Protein AF-A0A4P9YHD2-F1 (afdb_monomer_lite)

Structure (mmCIF, N/CA/C/O backbone):
data_AF-A0A4P9YHD2-F1
#
_entry.id   AF-A0A4P9YHD2-F1
#
loop_
_atom_site.group_PDB
_atom_site.id
_atom_site.type_symbol
_atom_site.label_atom_id
_atom_site.label_alt_id
_atom_site.label_comp_id
_atom_site.label_asym_id
_atom_site.label_entity_id
_atom_site.label_seq_id
_atom_site.pdbx_PDB_ins_code
_atom_site.Cartn_x
_atom_site.Cartn_y
_atom_site.Cartn_z
_atom_site.occupancy
_atom_site.B_iso_or_equiv
_atom_site.auth_seq_id
_atom_site.auth_comp_id
_atom_site.auth_asym_id
_atom_site.auth_atom_id
_atom_site.pdbx_PDB_model_num
ATOM 1 N N . MET A 1 1 ? 5.003 5.201 -14.329 1.00 69.50 1 MET A N 1
ATOM 2 C CA . MET A 1 1 ? 5.111 6.045 -13.114 1.00 69.50 1 MET A CA 1
ATOM 3 C C . MET A 1 1 ? 3.762 6.495 -12.574 1.00 69.50 1 MET A C 1
ATOM 5 O O . MET A 1 1 ? 3.502 6.235 -11.407 1.00 69.50 1 MET A O 1
ATOM 9 N N . SER A 1 2 ? 2.874 7.074 -13.389 1.00 72.50 2 SER A N 1
ATOM 10 C CA . SER A 1 2 ? 1.556 7.560 -12.937 1.00 72.50 2 SER A CA 1
ATOM 11 C C . SER A 1 2 ? 0.707 6.497 -12.223 1.00 72.50 2 SER A C 1
ATOM 13 O O . SER A 1 2 ? 0.059 6.799 -11.229 1.00 72.50 2 SER A O 1
ATOM 15 N N . ILE A 1 3 ? 0.770 5.236 -12.668 1.00 74.50 3 ILE A N 1
ATOM 16 C CA . ILE A 1 3 ? 0.003 4.146 -12.049 1.00 74.50 3 ILE A CA 1
ATOM 17 C C . ILE A 1 3 ? 0.551 3.695 -10.685 1.00 74.50 3 ILE A C 1
ATOM 19 O O . ILE A 1 3 ? -0.226 3.320 -9.819 1.00 74.50 3 ILE A O 1
ATOM 23 N N . HIS A 1 4 ? 1.864 3.791 -10.443 1.00 75.50 4 HIS A N 1
ATOM 24 C CA . HIS A 1 4 ? 2.442 3.490 -9.124 1.00 75.50 4 HIS A CA 1
ATOM 25 C C . HIS A 1 4 ? 2.072 4.560 -8.092 1.00 75.50 4 HIS A C 1
ATOM 27 O O . HIS A 1 4 ? 1.786 4.247 -6.942 1.00 75.50 4 HIS A O 1
ATOM 33 N N . PHE A 1 5 ? 2.021 5.821 -8.524 1.00 81.88 5 PHE A N 1
ATOM 34 C CA . PHE A 1 5 ? 1.541 6.924 -7.696 1.00 81.88 5 PHE A CA 1
ATOM 35 C C . PHE A 1 5 ? 0.041 6.786 -7.385 1.00 81.88 5 PHE A C 1
ATOM 37 O O . PHE A 1 5 ? -0.381 6.916 -6.234 1.00 81.88 5 PHE A O 1
ATOM 44 N N . ALA A 1 6 ? -0.768 6.455 -8.399 1.00 82.31 6 ALA A N 1
ATOM 45 C CA . ALA A 1 6 ? -2.190 6.161 -8.224 1.00 82.31 6 ALA A CA 1
ATOM 46 C C . ALA A 1 6 ? -2.420 4.972 -7.271 1.00 82.31 6 ALA A C 1
ATOM 48 O O . ALA A 1 6 ? -3.348 4.995 -6.467 1.00 82.31 6 ALA A O 1
ATOM 49 N N . LEU A 1 7 ? -1.548 3.961 -7.309 1.00 78.81 7 LEU A N 1
ATOM 50 C CA . LEU A 1 7 ? -1.580 2.821 -6.394 1.00 78.81 7 LEU A CA 1
ATOM 51 C C . LEU A 1 7 ? -1.323 3.251 -4.944 1.00 78.81 7 LEU A C 1
ATOM 53 O O . LEU A 1 7 ? -2.154 2.994 -4.074 1.00 78.81 7 LEU A O 1
ATOM 57 N N . ALA A 1 8 ? -0.220 3.958 -4.688 1.00 81.44 8 ALA A N 1
ATOM 58 C CA . ALA A 1 8 ? 0.151 4.389 -3.339 1.00 81.44 8 ALA A CA 1
ATOM 59 C C . ALA A 1 8 ? -0.901 5.322 -2.703 1.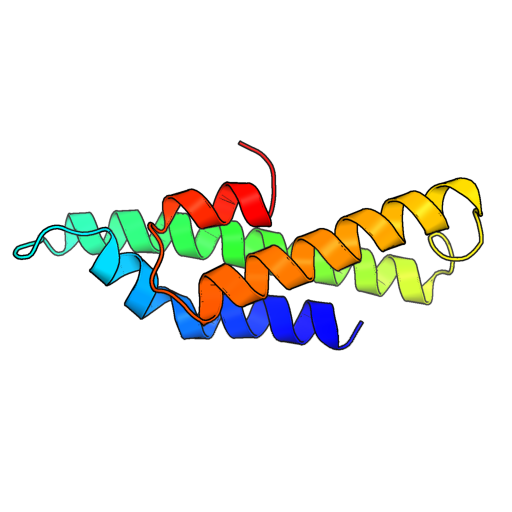00 81.44 8 ALA A C 1
ATOM 61 O O . ALA A 1 8 ? -1.197 5.225 -1.510 1.00 81.44 8 ALA A O 1
ATOM 62 N N . THR A 1 9 ? -1.523 6.186 -3.509 1.00 84.88 9 THR A N 1
ATOM 63 C CA . THR A 1 9 ? -2.632 7.050 -3.072 1.00 84.88 9 THR A CA 1
ATOM 64 C C . THR A 1 9 ? -3.924 6.266 -2.834 1.00 84.88 9 THR A C 1
ATOM 66 O O . THR A 1 9 ? -4.573 6.455 -1.806 1.00 84.88 9 THR A O 1
ATOM 69 N N . SER A 1 10 ? -4.286 5.337 -3.719 1.00 84.00 10 SER A N 1
ATOM 70 C CA . SER A 1 10 ? -5.506 4.530 -3.565 1.00 84.00 10 SER A CA 1
ATOM 71 C C . SER A 1 10 ? -5.459 3.605 -2.343 1.00 84.00 10 SER A C 1
ATOM 73 O O . SER A 1 10 ? -6.483 3.404 -1.686 1.00 84.00 10 SER A O 1
ATOM 75 N N . LEU A 1 11 ? -4.280 3.087 -1.978 1.00 82.38 11 LEU A N 1
ATOM 76 C CA . LEU A 1 11 ? -4.084 2.334 -0.731 1.00 82.38 11 LEU A CA 1
ATOM 77 C C . LEU A 1 11 ? -4.387 3.193 0.507 1.00 82.38 11 LEU A C 1
ATOM 79 O O . LEU A 1 11 ? -5.030 2.728 1.446 1.00 82.38 11 LEU A O 1
ATOM 83 N N . TYR A 1 12 ? -3.987 4.466 0.487 1.00 85.75 12 TYR A N 1
ATOM 84 C CA . TYR A 1 12 ? -4.281 5.399 1.574 1.00 85.75 12 TYR A CA 1
ATOM 85 C C . TYR A 1 12 ? -5.781 5.700 1.700 1.00 85.75 12 TYR A C 1
ATOM 87 O O . TYR A 1 12 ? -6.318 5.704 2.808 1.00 85.75 12 TYR A O 1
ATOM 95 N N . PHE A 1 13 ? -6.477 5.903 0.580 1.00 86.75 13 PHE A N 1
ATOM 96 C CA . PHE A 1 13 ? -7.916 6.189 0.599 1.00 86.75 13 PHE A CA 1
ATOM 97 C C . PHE A 1 13 ? -8.779 4.969 0.954 1.00 86.75 13 PHE A C 1
ATOM 99 O O . PHE A 1 13 ? -9.808 5.119 1.610 1.00 86.75 13 PHE A O 1
ATOM 106 N N . SER A 1 14 ? -8.359 3.758 0.579 1.00 84.12 14 SER A N 1
ATOM 107 C CA . SER A 1 14 ? -9.093 2.514 0.877 1.00 84.12 14 SER A CA 1
ATOM 108 C C . SER A 1 14 ? -8.869 1.979 2.301 1.00 84.12 14 SER A C 1
ATOM 110 O O . SER A 1 14 ? -9.658 1.163 2.786 1.00 84.12 14 SER A O 1
ATOM 112 N N . LYS A 1 15 ? -7.853 2.483 3.017 1.00 85.06 15 LYS A N 1
ATOM 113 C CA . LYS A 1 15 ? -7.418 2.003 4.342 1.00 85.06 15 LYS A CA 1
ATOM 114 C C . LYS A 1 15 ? -8.564 1.799 5.342 1.00 85.06 15 LYS A C 1
ATOM 116 O O . LYS A 1 15 ? -8.642 0.767 6.000 1.00 85.06 15 LYS A O 1
ATOM 121 N N . GLY A 1 16 ? -9.459 2.782 5.463 1.00 83.81 16 GLY A N 1
ATOM 122 C CA . GLY A 1 16 ? -10.488 2.784 6.506 1.00 83.81 16 GLY A CA 1
ATOM 123 C C . GLY A 1 16 ? -11.549 1.706 6.299 1.00 83.81 16 GLY A C 1
ATOM 124 O O . GLY A 1 16 ? -12.049 1.136 7.267 1.00 83.81 16 GLY A O 1
ATOM 125 N N . ILE A 1 17 ? -11.872 1.406 5.041 1.00 84.38 17 ILE A N 1
ATOM 126 C CA . ILE A 1 17 ? -12.846 0.373 4.675 1.00 84.38 17 ILE A CA 1
ATOM 127 C C . ILE A 1 17 ? -12.245 -1.014 4.917 1.00 84.38 17 ILE A C 1
ATOM 129 O O . ILE A 1 17 ? -12.905 -1.877 5.496 1.00 84.38 17 ILE A O 1
ATOM 133 N N . ASN A 1 18 ? -10.976 -1.205 4.554 1.00 82.06 18 ASN A N 1
ATOM 134 C CA . ASN A 1 18 ? -10.299 -2.490 4.712 1.00 82.06 18 ASN A CA 1
ATOM 135 C C . ASN A 1 18 ? -10.073 -2.838 6.190 1.00 82.06 18 ASN A C 1
ATOM 137 O O . ASN A 1 18 ? -10.373 -3.954 6.608 1.00 82.06 18 ASN A O 1
ATOM 141 N N . ILE A 1 19 ? -9.694 -1.863 7.027 1.00 85.81 19 ILE A N 1
ATOM 142 C CA . ILE A 1 19 ? -9.601 -2.063 8.485 1.00 85.81 19 ILE A CA 1
ATOM 143 C C . ILE A 1 19 ? -10.950 -2.503 9.063 1.00 85.81 19 ILE A C 1
ATOM 145 O O . ILE A 1 19 ? -11.033 -3.533 9.724 1.00 85.81 19 ILE A O 1
ATOM 149 N N . LYS A 1 20 ? -12.027 -1.763 8.775 1.00 84.62 20 LYS A N 1
ATOM 150 C CA . LYS A 1 20 ? -13.361 -2.052 9.329 1.00 84.62 20 LYS A CA 1
ATOM 151 C C . LYS A 1 20 ? -13.934 -3.390 8.874 1.00 84.62 20 LYS A C 1
ATOM 153 O O . LYS A 1 20 ? -14.687 -3.998 9.618 1.00 84.62 20 LYS A O 1
ATOM 158 N N . THR A 1 21 ? -13.580 -3.842 7.677 1.00 83.00 21 THR A N 1
ATOM 159 C CA . THR A 1 21 ? -14.030 -5.139 7.144 1.00 83.00 21 THR A CA 1
ATOM 160 C C . THR A 1 21 ? -13.334 -6.313 7.823 1.00 83.00 21 THR A C 1
ATOM 162 O O . THR A 1 21 ? -13.898 -7.396 7.928 1.00 83.00 21 THR A O 1
ATOM 165 N N . SER A 1 22 ? -12.108 -6.094 8.290 1.00 80.00 22 SER A N 1
ATOM 166 C CA . SER A 1 22 ? -11.304 -7.120 8.959 1.00 80.00 22 SER A CA 1
ATOM 167 C C . SER A 1 22 ? -11.640 -7.252 10.442 1.00 80.00 22 SER A C 1
ATOM 169 O O . SER A 1 22 ? -11.317 -8.257 11.069 1.00 80.00 22 SER A O 1
ATOM 171 N N . LEU A 1 23 ? -12.246 -6.213 11.021 1.00 86.00 23 LEU A N 1
ATOM 172 C CA . LEU A 1 23 ? -12.580 -6.160 12.435 1.00 86.00 23 LEU A CA 1
ATOM 173 C C . LEU A 1 23 ? -13.968 -6.767 12.711 1.00 86.00 23 LEU A C 1
ATOM 175 O O . LEU A 1 23 ? -14.865 -6.689 11.870 1.00 86.00 23 LEU A O 1
ATOM 179 N N . PRO A 1 24 ? -14.173 -7.354 13.904 1.00 83.56 24 PRO A N 1
ATOM 180 C CA . PRO A 1 24 ? -15.488 -7.819 14.344 1.00 83.56 24 PRO A CA 1
ATOM 181 C C . PRO A 1 24 ? -16.491 -6.660 14.456 1.00 83.56 24 PRO A C 1
ATOM 183 O O . PRO A 1 24 ? -16.100 -5.512 14.609 1.00 83.56 24 PRO A O 1
ATOM 186 N N . ILE A 1 25 ? -17.799 -6.958 14.441 1.00 80.00 25 ILE A N 1
ATOM 187 C CA . ILE A 1 25 ? -18.889 -5.952 14.492 1.00 80.00 25 ILE A CA 1
ATOM 188 C C . ILE A 1 25 ? -18.740 -4.986 15.681 1.00 80.00 25 ILE A C 1
ATOM 190 O O . ILE A 1 25 ? -19.067 -3.806 15.574 1.00 80.00 25 ILE A O 1
ATOM 194 N N . VAL A 1 26 ? -18.228 -5.488 16.806 1.00 87.81 26 VAL A N 1
ATOM 195 C CA . VAL A 1 26 ? -17.861 -4.696 17.980 1.00 87.81 26 VAL A CA 1
ATOM 196 C C . VAL A 1 26 ? -16.359 -4.840 18.173 1.00 87.81 26 VAL A C 1
ATOM 198 O O . VAL A 1 26 ? -15.875 -5.943 18.422 1.00 87.81 26 VAL A O 1
ATOM 201 N N . TYR A 1 27 ? -15.633 -3.733 18.056 1.00 87.38 27 TYR A N 1
ATOM 202 C CA . TYR A 1 27 ? -14.182 -3.679 18.210 1.00 87.38 27 TYR A CA 1
ATOM 203 C C . TYR A 1 27 ? -13.786 -2.575 19.192 1.00 87.38 27 TYR A C 1
ATOM 205 O O . TYR A 1 27 ? -14.475 -1.558 19.313 1.00 87.38 27 TYR A O 1
ATOM 213 N N . SER A 1 28 ? -12.675 -2.771 19.902 1.00 91.06 28 SER A N 1
ATOM 214 C CA . SER A 1 28 ? -12.105 -1.745 20.779 1.00 91.06 28 SER A CA 1
ATOM 215 C C . SER A 1 28 ? -11.252 -0.743 19.995 1.00 91.06 28 SER A C 1
ATOM 217 O O . SER A 1 28 ? -10.795 -1.010 18.879 1.00 91.06 28 SER A O 1
ATOM 219 N N . THR A 1 29 ? -10.992 0.419 20.598 1.00 89.88 29 THR A N 1
ATOM 220 C CA . THR A 1 29 ? -10.080 1.427 20.036 1.00 89.88 29 THR A CA 1
ATOM 221 C C . THR A 1 29 ? -8.678 0.857 19.807 1.00 89.88 29 THR A C 1
ATOM 223 O O . THR A 1 29 ? -8.074 1.127 18.770 1.00 89.88 29 THR A O 1
ATOM 226 N N . ASP A 1 30 ? -8.195 0.010 20.719 1.00 90.06 30 ASP A N 1
ATOM 227 C CA . ASP A 1 30 ? -6.867 -0.605 20.627 1.00 90.06 30 ASP A CA 1
ATOM 228 C C . ASP A 1 30 ? -6.765 -1.564 19.433 1.00 90.06 30 ASP A C 1
ATOM 230 O O . ASP A 1 30 ? -5.770 -1.552 18.708 1.00 90.06 30 ASP A O 1
ATOM 234 N N . GLN A 1 31 ? -7.823 -2.341 19.166 1.00 86.56 31 GLN A N 1
ATOM 235 C CA . GLN A 1 31 ? -7.889 -3.234 18.003 1.00 86.56 31 GLN A CA 1
ATOM 236 C C . GLN A 1 31 ? -7.860 -2.454 16.685 1.00 86.56 31 GLN A C 1
ATOM 238 O O . GLN A 1 31 ? -7.165 -2.841 15.745 1.00 86.56 31 GLN A O 1
ATOM 243 N N . TYR A 1 32 ? -8.577 -1.329 16.623 1.00 89.38 32 TYR A N 1
ATOM 244 C CA . TYR A 1 32 ? -8.547 -0.461 15.450 1.00 89.38 32 TYR A CA 1
ATOM 245 C C . TYR A 1 32 ? -7.173 0.192 15.256 1.00 89.38 32 TYR A C 1
ATOM 247 O O . TYR A 1 32 ? -6.689 0.270 14.125 1.00 89.38 32 TYR A O 1
ATOM 255 N N . SER A 1 33 ? -6.531 0.639 16.340 1.00 91.00 33 SER A N 1
ATOM 256 C CA . SER A 1 33 ? -5.197 1.244 16.278 1.00 91.00 33 SER A CA 1
ATOM 257 C C . SER A 1 33 ? -4.154 0.249 15.771 1.00 91.00 33 SER A C 1
ATOM 259 O O . SER A 1 33 ? -3.425 0.565 14.835 1.00 91.00 33 SER A O 1
ATOM 261 N N . ALA A 1 34 ? -4.147 -0.976 16.304 1.00 88.62 34 ALA A N 1
ATOM 262 C CA . ALA A 1 34 ? -3.218 -2.019 15.877 1.00 88.62 34 ALA A CA 1
ATOM 263 C C . ALA A 1 34 ? -3.378 -2.364 14.385 1.00 88.62 34 ALA A C 1
ATOM 265 O O . ALA A 1 34 ? -2.393 -2.431 13.648 1.00 88.62 34 ALA A O 1
ATOM 266 N N . ALA A 1 35 ? -4.618 -2.515 13.907 1.00 87.56 35 ALA A N 1
ATOM 267 C CA . ALA A 1 35 ? -4.890 -2.739 12.487 1.00 87.56 35 ALA A CA 1
ATOM 268 C C . ALA A 1 35 ? -4.439 -1.550 11.619 1.00 87.56 35 ALA A C 1
ATOM 270 O O . ALA A 1 35 ? -3.860 -1.731 10.546 1.00 87.56 35 ALA A O 1
ATOM 271 N N . ASN A 1 36 ? -4.664 -0.321 12.092 1.00 90.00 36 ASN A N 1
ATOM 272 C CA . ASN A 1 36 ? -4.226 0.886 11.401 1.00 90.00 36 ASN A CA 1
ATOM 273 C C . ASN A 1 36 ? -2.697 0.977 11.274 1.00 90.00 36 ASN A C 1
ATOM 275 O O . ASN A 1 36 ? -2.222 1.421 10.229 1.00 90.00 36 ASN A O 1
ATOM 279 N N . ASP A 1 37 ? -1.936 0.539 12.274 1.00 89.75 37 ASP A N 1
ATOM 280 C CA . ASP A 1 37 ? -0.468 0.561 12.235 1.00 89.75 37 ASP A CA 1
ATOM 281 C C . ASP A 1 37 ? 0.092 -0.433 11.209 1.00 89.75 37 ASP A C 1
ATOM 283 O O . ASP A 1 37 ? 0.995 -0.098 10.433 1.00 89.75 37 ASP A O 1
ATOM 287 N N . VAL A 1 38 ? -0.503 -1.628 11.120 1.00 87.50 38 VAL A N 1
ATOM 288 C CA . VAL A 1 38 ? -0.174 -2.614 10.074 1.00 87.50 38 VAL A CA 1
ATOM 289 C C . VAL A 1 38 ? -0.460 -2.036 8.690 1.00 87.50 38 VAL A C 1
ATOM 291 O O . VAL A 1 38 ? 0.370 -2.126 7.783 1.00 87.50 38 VAL A O 1
ATOM 294 N N . VAL A 1 39 ? -1.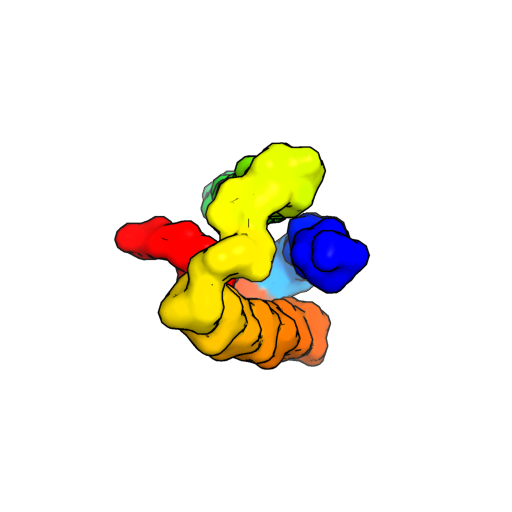617 -1.390 8.541 1.00 86.75 39 VAL A N 1
ATOM 295 C CA . VAL A 1 39 ? -2.040 -0.764 7.287 1.00 86.75 39 VAL A CA 1
ATOM 296 C C . VAL A 1 39 ? -1.123 0.369 6.860 1.00 86.75 39 VAL A C 1
ATOM 298 O O . VAL A 1 39 ? -0.726 0.468 5.698 1.00 86.75 39 VAL A O 1
ATOM 301 N N . LEU A 1 40 ? -0.745 1.212 7.812 1.00 88.88 40 LEU A N 1
ATOM 302 C CA . LEU A 1 40 ? 0.175 2.307 7.569 1.00 88.88 40 LEU A CA 1
ATOM 303 C C . LEU A 1 40 ? 1.560 1.791 7.161 1.00 88.88 40 LEU A C 1
ATOM 305 O O . LEU A 1 40 ? 2.178 2.374 6.272 1.00 88.88 40 LEU A O 1
ATOM 309 N N . SER A 1 41 ? 2.011 0.681 7.746 1.00 87.88 41 SER A N 1
ATOM 310 C CA . SER A 1 41 ? 3.319 0.085 7.460 1.00 87.88 41 SER A CA 1
ATOM 311 C C . SER A 1 41 ? 3.474 -0.306 5.987 1.00 87.88 41 SER A C 1
ATOM 313 O O . SER A 1 41 ? 4.430 0.132 5.341 1.00 87.88 41 SER A O 1
ATOM 315 N N . TYR A 1 42 ? 2.522 -1.045 5.403 1.00 82.06 42 TYR A N 1
ATOM 316 C CA . TYR A 1 42 ? 2.622 -1.395 3.978 1.00 82.06 42 TYR A CA 1
ATOM 317 C C . TYR A 1 42 ? 2.349 -0.198 3.051 1.00 82.06 42 TYR A C 1
ATOM 319 O O . TYR A 1 42 ? 2.890 -0.152 1.947 1.00 82.06 42 TYR A O 1
ATOM 327 N N . ILE A 1 43 ? 1.560 0.802 3.474 1.00 86.44 43 ILE A N 1
ATOM 328 C CA . ILE A 1 43 ? 1.387 2.049 2.706 1.00 86.44 43 ILE A CA 1
ATOM 329 C C . ILE A 1 43 ? 2.722 2.795 2.621 1.00 86.44 43 ILE A C 1
ATOM 331 O O . ILE A 1 43 ? 3.119 3.218 1.535 1.00 86.44 43 ILE A O 1
ATOM 335 N N . ILE A 1 44 ? 3.437 2.930 3.742 1.00 87.56 44 ILE A N 1
ATOM 336 C CA . ILE A 1 44 ? 4.772 3.543 3.779 1.00 87.56 44 ILE A CA 1
ATOM 337 C C . ILE A 1 44 ? 5.724 2.765 2.873 1.00 87.56 44 ILE A C 1
ATOM 339 O O . ILE A 1 44 ? 6.415 3.372 2.056 1.00 87.56 44 ILE A O 1
ATOM 343 N N . PHE A 1 45 ? 5.718 1.435 2.955 1.00 84.31 45 PHE A N 1
ATOM 344 C CA . PHE A 1 45 ? 6.548 0.602 2.091 1.00 84.31 45 PHE A CA 1
ATOM 345 C C . PHE A 1 45 ? 6.242 0.824 0.601 1.00 84.31 45 PHE A C 1
ATOM 347 O O . PHE A 1 45 ? 7.165 0.959 -0.207 1.00 84.31 45 PHE A O 1
ATOM 354 N N . ALA A 1 46 ? 4.963 0.935 0.227 1.00 83.19 46 ALA A N 1
ATOM 355 C CA . ALA A 1 46 ? 4.555 1.236 -1.144 1.00 83.19 46 ALA A CA 1
ATOM 356 C C . ALA A 1 46 ? 5.065 2.613 -1.612 1.00 83.19 46 ALA A C 1
ATOM 358 O O . ALA A 1 46 ? 5.556 2.737 -2.736 1.00 83.19 46 ALA A O 1
ATOM 359 N N . TRP A 1 47 ? 5.017 3.635 -0.750 1.00 85.50 47 TRP A N 1
ATOM 360 C CA . TRP A 1 47 ? 5.551 4.971 -1.051 1.00 85.50 47 TRP A CA 1
ATOM 361 C C . TRP A 1 47 ? 7.077 4.994 -1.175 1.00 85.50 47 TRP A C 1
ATOM 363 O O . TRP A 1 47 ? 7.602 5.612 -2.104 1.00 85.50 47 TRP A O 1
ATOM 373 N N . VAL A 1 48 ? 7.796 4.296 -0.293 1.00 86.75 48 VAL A N 1
ATOM 374 C CA . VAL A 1 48 ? 9.260 4.155 -0.372 1.00 86.75 48 VAL A CA 1
ATOM 375 C C . VAL A 1 48 ? 9.657 3.427 -1.657 1.00 86.75 48 VAL A C 1
ATOM 377 O O . VAL A 1 48 ? 10.530 3.891 -2.389 1.00 86.75 48 VAL A O 1
ATOM 380 N N . SER A 1 49 ? 8.967 2.334 -1.978 1.00 81.94 49 SER A N 1
ATOM 381 C CA . SER A 1 49 ? 9.188 1.572 -3.212 1.00 81.94 49 SER A CA 1
ATOM 382 C C . SER A 1 49 ? 8.935 2.422 -4.455 1.00 81.94 49 SER A C 1
ATOM 384 O O . SER A 1 49 ? 9.733 2.396 -5.393 1.00 81.94 49 SER A O 1
ATOM 386 N N . PHE A 1 50 ? 7.871 3.233 -4.455 1.00 83.25 50 PHE A N 1
ATOM 387 C CA . PHE A 1 50 ? 7.612 4.202 -5.518 1.00 83.25 50 PHE A CA 1
ATOM 388 C C . PHE A 1 50 ? 8.749 5.221 -5.654 1.00 83.25 50 PHE A C 1
ATOM 390 O O . PHE A 1 50 ? 9.188 5.472 -6.774 1.00 83.25 50 PHE A O 1
ATOM 397 N N . LEU A 1 51 ? 9.249 5.777 -4.547 1.00 84.75 51 LEU A N 1
ATOM 398 C CA . LEU A 1 51 ? 10.338 6.756 -4.571 1.00 84.75 51 LEU A CA 1
ATOM 399 C C . LEU A 1 51 ? 11.625 6.157 -5.154 1.00 84.75 51 LEU A C 1
ATOM 401 O O . LEU A 1 51 ? 12.255 6.776 -6.011 1.00 84.75 51 LEU A O 1
ATOM 405 N N . ILE A 1 52 ? 11.986 4.938 -4.745 1.00 82.69 52 ILE A N 1
ATOM 406 C CA . ILE A 1 52 ? 13.139 4.212 -5.298 1.00 82.69 52 ILE A CA 1
ATOM 407 C C . ILE A 1 52 ? 12.953 4.007 -6.803 1.00 82.69 52 ILE A C 1
ATOM 409 O O . ILE A 1 52 ? 13.838 4.340 -7.590 1.00 82.69 52 ILE A O 1
ATOM 413 N N . LEU A 1 53 ? 11.785 3.514 -7.217 1.00 77.56 53 LEU A N 1
ATOM 414 C CA . LEU A 1 53 ? 11.481 3.259 -8.623 1.00 77.56 53 LEU A CA 1
ATOM 415 C C . LEU A 1 53 ? 11.512 4.548 -9.460 1.00 77.56 53 LEU A C 1
ATOM 417 O O . LEU A 1 53 ? 12.012 4.547 -10.585 1.00 77.56 53 LEU A O 1
ATOM 421 N N . PHE A 1 54 ? 11.017 5.651 -8.898 1.00 82.00 54 PHE A N 1
ATOM 422 C CA . PHE A 1 54 ? 11.043 6.978 -9.503 1.00 82.00 54 PHE A CA 1
ATOM 423 C C . PHE A 1 54 ? 12.485 7.464 -9.704 1.00 82.00 54 PHE A C 1
ATOM 425 O O . PHE A 1 54 ? 12.845 7.860 -10.809 1.00 82.00 54 PHE A O 1
ATOM 432 N N . LEU A 1 55 ? 13.350 7.347 -8.693 1.00 82.94 55 LEU A N 1
ATOM 433 C CA . LEU A 1 55 ? 14.771 7.704 -8.804 1.00 82.94 55 LEU A CA 1
ATOM 434 C C . LEU A 1 55 ? 15.523 6.809 -9.809 1.00 82.94 55 LEU A C 1
ATOM 436 O O . LEU A 1 55 ? 16.309 7.299 -10.625 1.00 82.94 55 LEU A O 1
ATOM 440 N N . CYS A 1 56 ? 15.255 5.502 -9.807 1.00 74.25 56 CYS A N 1
ATOM 441 C CA . CYS A 1 56 ? 15.820 4.566 -10.783 1.00 74.25 56 CYS A CA 1
ATOM 442 C C . CYS A 1 56 ? 15.366 4.867 -12.220 1.00 74.25 56 CYS A C 1
ATOM 444 O O . CYS A 1 56 ? 16.136 4.672 -13.161 1.00 74.25 56 CYS A O 1
ATOM 446 N N . PHE A 1 57 ? 14.138 5.361 -12.396 1.00 73.56 57 PHE A N 1
ATOM 447 C CA . PHE A 1 57 ? 13.622 5.793 -13.694 1.00 73.56 57 PHE A CA 1
ATOM 448 C C . PHE A 1 57 ? 14.394 7.007 -14.233 1.00 73.56 57 PHE A C 1
ATOM 450 O O . PHE A 1 57 ? 14.823 6.977 -15.384 1.00 73.56 57 PHE A O 1
ATOM 457 N N . PHE A 1 58 ? 14.659 8.030 -13.410 1.00 77.25 58 PHE A N 1
ATOM 458 C CA . PHE A 1 58 ? 15.437 9.207 -13.841 1.00 77.25 58 PHE A CA 1
ATOM 459 C C . PHE A 1 58 ? 16.909 8.905 -14.132 1.00 77.25 58 PHE A C 1
ATOM 461 O O . PHE A 1 58 ? 17.518 9.569 -14.966 1.00 77.25 58 PHE A O 1
ATOM 468 N N . THR A 1 59 ? 17.484 7.903 -13.470 1.00 78.06 59 THR A N 1
ATOM 469 C CA . THR A 1 59 ? 18.880 7.491 -13.690 1.00 78.06 59 THR A CA 1
ATOM 470 C C . THR A 1 59 ? 19.047 6.495 -14.844 1.00 78.06 59 THR A C 1
ATOM 472 O O . THR A 1 59 ? 20.174 6.174 -15.211 1.00 78.06 59 THR A O 1
ATOM 475 N N . GLY A 1 60 ? 17.955 5.985 -15.430 1.00 65.56 60 GLY A N 1
ATOM 476 C CA . GLY A 1 60 ? 17.979 5.054 -16.566 1.00 65.56 60 GLY A CA 1
ATOM 477 C C . GLY A 1 60 ? 18.442 3.627 -16.236 1.00 65.56 60 GLY A C 1
ATOM 478 O O . GLY A 1 60 ? 18.412 2.760 -17.105 1.00 65.56 60 GLY A O 1
ATOM 479 N N . ILE A 1 61 ? 18.816 3.338 -14.985 1.00 65.12 61 ILE A N 1
ATOM 480 C CA . ILE A 1 61 ? 19.382 2.044 -14.557 1.00 65.12 61 ILE A CA 1
ATOM 481 C C . ILE A 1 61 ? 18.401 0.878 -14.796 1.00 65.12 61 ILE A C 1
ATOM 483 O O . ILE A 1 61 ? 18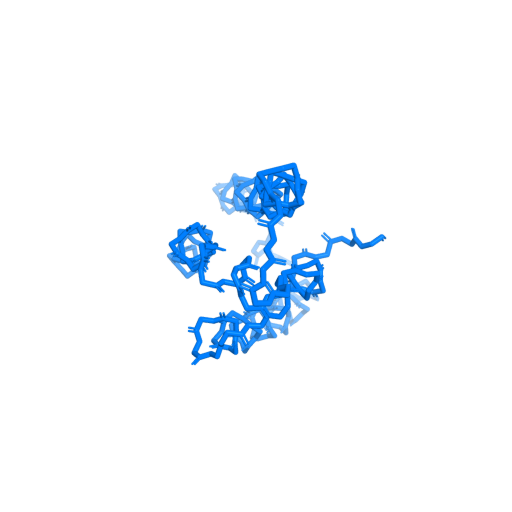.825 -0.243 -15.082 1.00 65.12 61 ILE A O 1
ATOM 487 N N . SER A 1 62 ? 17.089 1.131 -14.723 1.00 63.38 62 SER A N 1
ATOM 488 C CA . SER A 1 62 ? 16.049 0.104 -14.873 1.00 63.38 62 SER A CA 1
ATOM 489 C C . SER A 1 62 ? 15.574 -0.135 -16.314 1.00 63.38 62 SER A C 1
ATOM 491 O O . SER A 1 62 ? 15.052 -1.212 -16.596 1.00 63.38 62 SER A O 1
ATOM 493 N N . MET A 1 63 ? 15.753 0.816 -17.242 1.00 56.69 63 MET A N 1
ATOM 494 C CA . MET A 1 63 ? 15.127 0.753 -18.577 1.00 56.69 63 MET A CA 1
ATOM 495 C C . MET A 1 63 ? 15.933 0.004 -19.646 1.00 56.69 63 MET A C 1
ATOM 497 O O . MET A 1 63 ? 15.358 -0.416 -20.647 1.00 56.69 63 MET A O 1
ATOM 501 N N . PHE A 1 64 ? 17.237 -0.211 -19.453 1.00 58.44 64 PHE A N 1
ATOM 502 C CA . PHE A 1 64 ? 18.118 -0.685 -20.534 1.00 58.44 64 PHE A CA 1
ATOM 503 C C . PHE A 1 64 ? 18.544 -2.158 -20.441 1.00 58.44 64 PHE A C 1
ATOM 505 O O . PHE A 1 64 ? 19.409 -2.600 -21.196 1.00 58.44 64 PHE A O 1
ATOM 512 N N . ARG A 1 65 ? 17.935 -2.959 -19.554 1.00 64.56 65 ARG A N 1
ATOM 513 C CA . ARG A 1 65 ? 18.188 -4.410 -19.484 1.00 64.56 65 ARG A CA 1
ATOM 514 C C . ARG A 1 65 ? 16.955 -5.219 -19.895 1.00 64.56 65 ARG A C 1
ATOM 516 O O . ARG A 1 65 ? 15.995 -5.333 -19.141 1.00 64.56 65 ARG A O 1
ATOM 523 N N . TYR A 1 66 ? 17.018 -5.845 -21.071 1.00 65.38 66 TYR A N 1
ATOM 524 C CA . TYR A 1 66 ? 15.914 -6.599 -21.689 1.00 65.38 66 TYR A CA 1
ATOM 525 C C . TYR A 1 66 ? 15.323 -7.704 -20.790 1.00 65.38 66 TYR A C 1
ATOM 527 O O . TYR A 1 66 ? 14.108 -7.814 -20.658 1.00 65.38 66 TYR A O 1
ATOM 535 N N . ASN A 1 67 ? 16.164 -8.459 -20.077 1.00 64.62 67 ASN A N 1
ATOM 536 C CA . ASN A 1 67 ? 15.698 -9.522 -19.172 1.00 64.62 67 ASN A CA 1
ATOM 537 C C . ASN A 1 67 ? 14.941 -8.979 -17.943 1.00 64.62 67 ASN A C 1
ATOM 539 O O . ASN A 1 67 ? 14.067 -9.654 -17.406 1.00 64.62 67 ASN A O 1
ATOM 543 N N . LEU A 1 68 ? 15.243 -7.749 -17.513 1.00 64.56 68 LEU A N 1
ATOM 544 C CA . LEU A 1 68 ? 14.533 -7.072 -16.423 1.00 64.56 68 LEU A CA 1
ATOM 545 C C . LEU A 1 68 ? 13.204 -6.465 -16.895 1.00 64.56 68 LEU A C 1
ATOM 547 O O . LEU A 1 68 ? 12.284 -6.350 -16.095 1.00 64.56 68 LEU A O 1
ATOM 551 N N . SER A 1 69 ? 13.068 -6.147 -18.186 1.00 67.62 69 SER A N 1
ATOM 552 C CA . SER A 1 69 ? 11.847 -5.575 -18.776 1.00 67.62 69 SER A CA 1
ATOM 553 C C . SER A 1 69 ? 10.647 -6.533 -18.733 1.00 67.62 69 SER A C 1
ATOM 555 O O . SER A 1 69 ? 9.544 -6.126 -18.355 1.00 67.62 69 SER A O 1
ATOM 557 N N . VAL A 1 70 ? 10.847 -7.818 -19.055 1.00 69.50 70 VAL A N 1
ATOM 558 C CA . VAL A 1 70 ? 9.768 -8.827 -19.037 1.00 69.50 70 VAL A CA 1
ATOM 559 C C . VAL A 1 70 ? 9.296 -9.094 -17.608 1.00 69.50 70 VAL A C 1
ATOM 561 O O . VAL A 1 70 ? 8.097 -9.068 -17.334 1.00 69.50 70 VAL A O 1
ATOM 564 N N . LEU A 1 71 ? 10.243 -9.281 -16.683 1.00 66.50 71 LEU A N 1
ATOM 565 C CA . LEU A 1 71 ? 9.948 -9.489 -15.267 1.00 66.50 71 LEU A CA 1
ATOM 566 C C . LEU A 1 71 ? 9.248 -8.266 -14.655 1.00 66.50 71 LEU A C 1
ATOM 568 O O . LEU A 1 71 ? 8.248 -8.408 -13.954 1.00 66.50 71 LEU A O 1
ATOM 572 N N . HIS A 1 72 ? 9.724 -7.061 -14.980 1.00 69.56 72 HIS A N 1
ATOM 573 C CA . HIS A 1 72 ? 9.091 -5.809 -14.577 1.00 69.56 72 HIS A CA 1
ATOM 574 C C . HIS A 1 72 ? 7.653 -5.720 -15.094 1.00 69.56 72 HIS A C 1
ATOM 576 O O . HIS A 1 72 ? 6.749 -5.452 -14.310 1.00 69.56 72 HIS A O 1
ATOM 582 N N . SER A 1 73 ? 7.417 -6.013 -16.375 1.00 72.94 73 SER A N 1
ATOM 583 C CA . SER A 1 73 ? 6.076 -5.980 -16.975 1.00 72.94 73 SER A CA 1
ATOM 584 C C . SER A 1 73 ? 5.122 -6.977 -16.311 1.00 72.94 73 SER A C 1
ATOM 586 O O . SER A 1 73 ? 3.976 -6.631 -16.031 1.00 72.94 73 SER A O 1
ATOM 588 N N . PHE A 1 74 ? 5.599 -8.183 -15.992 1.00 71.69 74 PHE A N 1
ATOM 589 C CA . PHE A 1 74 ? 4.816 -9.190 -15.275 1.00 71.69 74 PHE A CA 1
ATOM 590 C C . PHE A 1 74 ? 4.400 -8.710 -13.877 1.00 71.69 74 PHE A C 1
ATOM 592 O O . PHE A 1 74 ? 3.207 -8.695 -13.566 1.00 71.69 74 PHE A O 1
ATOM 599 N N . PHE A 1 75 ? 5.351 -8.246 -13.058 1.00 70.69 75 PHE A N 1
ATOM 600 C CA . PHE A 1 75 ? 5.039 -7.694 -11.735 1.00 70.69 75 PHE A CA 1
ATOM 601 C C . PHE A 1 75 ? 4.129 -6.470 -11.818 1.00 70.69 75 PHE A C 1
ATOM 603 O O . PHE A 1 75 ? 3.275 -6.271 -10.956 1.00 70.69 75 PHE A O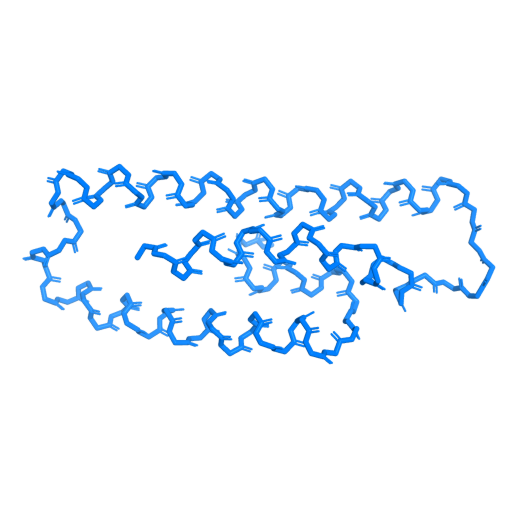 1
A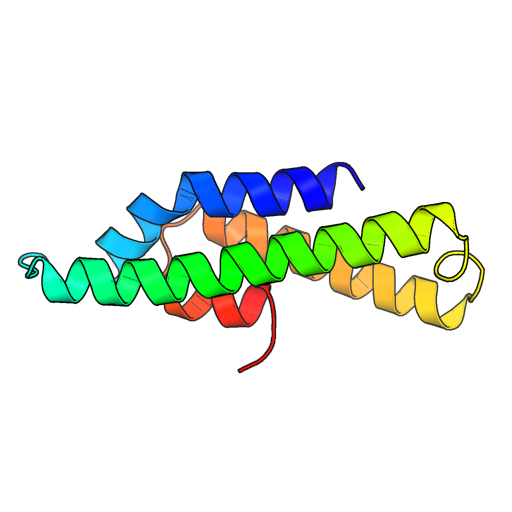TOM 610 N N . HIS A 1 76 ? 4.266 -5.671 -12.875 1.00 73.50 76 HIS A N 1
ATOM 611 C CA . HIS A 1 76 ? 3.434 -4.497 -13.072 1.00 73.50 76 HIS A CA 1
ATOM 612 C C . HIS A 1 76 ? 1.971 -4.870 -13.346 1.00 73.50 76 HIS A C 1
ATOM 614 O O . HIS A 1 76 ? 1.071 -4.301 -12.728 1.00 73.50 76 HIS A O 1
ATOM 620 N N . ILE A 1 77 ? 1.730 -5.870 -14.199 1.00 76.06 77 ILE A N 1
ATOM 621 C CA . ILE A 1 77 ? 0.385 -6.396 -14.474 1.00 76.06 77 ILE A CA 1
ATOM 622 C C . ILE A 1 77 ? -0.212 -7.034 -13.214 1.00 76.06 77 ILE A C 1
ATOM 624 O O . ILE A 1 77 ? -1.360 -6.748 -12.872 1.00 76.06 77 ILE A O 1
ATOM 628 N N . MET A 1 78 ? 0.564 -7.847 -12.488 1.00 67.50 78 MET A N 1
ATOM 629 C CA . MET A 1 78 ? 0.106 -8.459 -11.235 1.00 67.50 78 MET A CA 1
ATOM 630 C C . MET A 1 78 ? -0.272 -7.398 -10.196 1.00 67.50 78 MET A C 1
ATOM 632 O O . MET A 1 78 ? -1.354 -7.469 -9.616 1.00 67.50 78 MET A O 1
ATOM 636 N N . GLY A 1 79 ? 0.556 -6.364 -10.021 1.00 69.19 79 GLY A N 1
ATOM 637 C CA . GLY A 1 79 ? 0.272 -5.255 -9.109 1.00 69.19 79 GLY A CA 1
ATOM 638 C C . GLY A 1 79 ? -1.021 -4.506 -9.450 1.00 69.19 79 GLY A C 1
ATOM 639 O O . GLY A 1 79 ? -1.770 -4.140 -8.547 1.00 69.19 79 GLY A O 1
ATOM 640 N N . ILE A 1 80 ? -1.337 -4.333 -10.740 1.00 74.94 80 ILE A N 1
ATOM 641 C CA . ILE A 1 80 ? -2.599 -3.716 -11.184 1.00 74.94 80 ILE A CA 1
ATOM 642 C C . ILE A 1 80 ? -3.802 -4.599 -10.835 1.00 74.94 80 ILE A C 1
ATOM 644 O O . ILE A 1 80 ? -4.811 -4.088 -10.346 1.00 74.94 80 ILE A O 1
ATOM 648 N N . ILE A 1 81 ? -3.710 -5.913 -11.058 1.00 70.62 81 ILE A N 1
ATOM 649 C CA . ILE A 1 81 ? -4.789 -6.858 -10.734 1.00 70.62 81 ILE A CA 1
ATOM 650 C C . ILE A 1 81 ? -5.053 -6.854 -9.227 1.00 70.62 81 ILE A C 1
ATOM 652 O O . ILE A 1 81 ? -6.194 -6.667 -8.803 1.00 70.62 81 ILE A O 1
ATOM 656 N N . PHE A 1 82 ? -4.004 -6.986 -8.417 1.00 68.38 82 PHE A N 1
ATOM 657 C CA . PHE A 1 82 ? -4.131 -6.995 -6.963 1.00 68.38 82 PHE A CA 1
ATOM 658 C C . PHE A 1 82 ? -4.661 -5.672 -6.409 1.00 68.38 82 PHE A C 1
ATOM 660 O O . PHE A 1 82 ? -5.560 -5.687 -5.569 1.00 68.38 82 PHE A O 1
ATOM 667 N N . LEU A 1 83 ? -4.193 -4.531 -6.923 1.00 71.00 83 LEU A N 1
ATOM 668 C CA . LEU A 1 83 ? -4.737 -3.230 -6.541 1.00 71.00 83 LEU A CA 1
ATOM 669 C C . LEU A 1 83 ? -6.220 -3.113 -6.900 1.00 71.00 83 LEU A C 1
ATOM 671 O O . LEU A 1 83 ? -7.020 -2.647 -6.092 1.00 71.00 83 LEU A O 1
ATOM 675 N N . THR A 1 84 ? -6.593 -3.538 -8.106 1.00 74.50 84 THR A N 1
ATOM 676 C CA . THR A 1 84 ? -7.986 -3.475 -8.558 1.00 74.50 84 THR A CA 1
ATOM 677 C C . THR A 1 84 ? -8.873 -4.294 -7.626 1.00 74.50 84 THR A C 1
ATOM 679 O O . THR A 1 84 ? -9.920 -3.812 -7.199 1.00 74.50 84 THR A O 1
ATOM 682 N N . LEU A 1 85 ? -8.436 -5.493 -7.235 1.00 68.12 85 LEU A N 1
ATOM 683 C CA . LEU A 1 85 ? -9.152 -6.335 -6.276 1.00 68.12 85 LEU A CA 1
ATOM 684 C C . LEU A 1 85 ? -9.247 -5.694 -4.883 1.00 68.12 85 LEU A C 1
ATOM 686 O O . LEU A 1 85 ? -10.310 -5.767 -4.268 1.00 68.12 85 LEU A O 1
ATOM 690 N N . TYR A 1 86 ? -8.180 -5.035 -4.429 1.00 68.62 86 TYR A N 1
ATOM 691 C CA . TYR A 1 86 ? -8.093 -4.381 -3.120 1.00 68.62 86 TYR A CA 1
ATOM 692 C C . TYR A 1 86 ? -8.929 -3.095 -3.004 1.00 68.62 86 TYR A C 1
ATOM 694 O O . TYR A 1 86 ? -9.353 -2.723 -1.913 1.00 68.62 86 TYR A O 1
ATOM 702 N N . ILE A 1 87 ? -9.165 -2.400 -4.122 1.00 70.31 87 ILE A N 1
ATOM 703 C CA . ILE A 1 87 ? -10.014 -1.199 -4.168 1.00 70.31 87 ILE A CA 1
ATOM 704 C C . ILE A 1 87 ? -11.485 -1.569 -4.402 1.00 70.31 87 ILE A C 1
ATOM 706 O O . ILE A 1 87 ? -12.376 -0.931 -3.847 1.00 70.31 87 ILE A O 1
ATOM 710 N N . THR A 1 88 ? -11.762 -2.564 -5.252 1.00 70.88 88 THR A N 1
ATOM 711 C CA . THR A 1 88 ? -13.143 -2.890 -5.672 1.00 70.88 88 THR A CA 1
ATOM 712 C C . THR A 1 88 ? -13.907 -3.731 -4.666 1.00 70.88 88 THR A C 1
ATOM 714 O O . THR A 1 88 ? -15.138 -3.685 -4.639 1.00 70.88 88 THR A O 1
ATOM 717 N N . LYS A 1 89 ? -13.204 -4.506 -3.845 1.00 71.44 89 LYS A N 1
ATOM 718 C CA . LYS A 1 89 ? -13.807 -5.264 -2.758 1.00 71.44 89 LYS A CA 1
ATOM 719 C C . LYS A 1 89 ? -13.146 -4.854 -1.450 1.00 71.44 89 LYS A C 1
ATOM 721 O O . LYS A 1 89 ? -11.957 -4.552 -1.448 1.00 71.44 89 LYS A O 1
ATOM 726 N N . PRO A 1 90 ? -13.888 -4.854 -0.341 1.00 68.00 90 PRO A N 1
ATOM 727 C CA . PRO A 1 90 ? -13.275 -4.731 0.962 1.00 68.00 90 PRO A CA 1
ATOM 728 C C . PRO A 1 90 ? -12.561 -6.049 1.296 1.00 68.00 90 PRO A C 1
ATOM 730 O O . PRO A 1 90 ? -13.186 -7.112 1.307 1.00 68.00 90 PRO A O 1
ATOM 733 N N . TRP A 1 91 ? -11.246 -5.993 1.499 1.00 73.06 91 TRP A N 1
ATOM 734 C CA . TRP A 1 91 ? -10.421 -7.164 1.824 1.00 73.06 91 TRP A CA 1
ATOM 735 C C . TRP A 1 91 ? -9.868 -7.056 3.244 1.00 73.06 91 TRP A C 1
ATOM 737 O O . TRP A 1 91 ? -9.684 -5.938 3.739 1.00 73.06 91 TRP A O 1
ATOM 747 N N . PRO A 1 92 ? -9.560 -8.200 3.885 1.00 77.38 92 PRO A N 1
ATOM 748 C CA . PRO A 1 92 ? -8.816 -8.200 5.129 1.00 77.38 92 PRO A CA 1
ATOM 749 C C . PRO A 1 92 ? -7.509 -7.421 4.971 1.00 77.38 92 PRO A C 1
ATOM 751 O O . PRO A 1 92 ? -6.803 -7.583 3.969 1.00 77.38 92 PRO A O 1
ATOM 754 N N . TYR A 1 93 ? -7.187 -6.551 5.926 1.00 76.12 93 TYR A N 1
ATOM 755 C CA . TYR A 1 93 ? -6.032 -5.667 5.808 1.00 76.12 93 TYR A CA 1
ATOM 756 C C . TYR A 1 93 ? -4.708 -6.439 5.764 1.00 76.12 93 TYR A C 1
ATOM 758 O O . TYR A 1 93 ? -3.730 -5.908 5.233 1.00 76.12 93 TYR A O 1
ATOM 766 N N . GLU A 1 94 ? -4.660 -7.684 6.261 1.00 76.12 94 GLU A N 1
ATOM 767 C CA . GLU A 1 94 ? -3.472 -8.539 6.157 1.00 76.12 94 GLU A CA 1
ATOM 768 C C . GLU A 1 94 ? -3.136 -8.873 4.702 1.00 76.12 94 GLU A C 1
ATOM 770 O O . GLU A 1 94 ? -1.972 -9.106 4.369 1.00 76.12 94 GLU A O 1
ATOM 775 N N . VAL A 1 95 ? -4.132 -8.840 3.808 1.00 77.44 95 VAL A N 1
ATOM 776 C CA . VAL A 1 95 ? -3.917 -9.148 2.394 1.00 77.44 95 VAL A CA 1
ATOM 777 C C . VAL A 1 95 ? -3.058 -8.084 1.701 1.00 77.44 95 VAL A C 1
ATOM 779 O O . VAL A 1 95 ? -2.363 -8.389 0.732 1.00 77.44 95 VAL A O 1
ATOM 782 N N . GLY A 1 96 ? -3.005 -6.862 2.243 1.00 72.00 96 GLY A N 1
ATOM 783 C CA . GLY A 1 96 ? -2.160 -5.782 1.726 1.00 72.00 96 GLY A CA 1
ATOM 784 C C . GLY A 1 96 ? -0.676 -6.161 1.624 1.00 72.00 96 GLY A C 1
ATOM 785 O O . GLY A 1 96 ? -0.017 -5.794 0.651 1.00 72.00 96 GLY A O 1
ATOM 786 N N . TRP A 1 97 ? -0.159 -6.978 2.546 1.00 72.25 97 TRP A N 1
ATOM 787 C CA . TRP A 1 97 ? 1.236 -7.432 2.505 1.00 72.25 97 TRP A CA 1
ATOM 788 C C . TRP A 1 97 ? 1.549 -8.355 1.328 1.00 72.25 97 TRP A C 1
ATOM 790 O O . TRP A 1 97 ? 2.657 -8.304 0.802 1.00 72.25 97 TRP A O 1
ATOM 800 N N . TYR A 1 98 ? 0.581 -9.134 0.845 1.00 72.69 98 TYR A N 1
ATOM 801 C CA . TYR A 1 98 ? 0.776 -9.982 -0.337 1.00 72.69 98 TYR A CA 1
ATOM 802 C C . TYR A 1 98 ? 0.841 -9.168 -1.634 1.00 72.69 98 TYR A C 1
ATOM 804 O O . TYR A 1 98 ? 1.417 -9.620 -2.620 1.00 72.69 98 TYR A O 1
ATOM 812 N N . ILE A 1 99 ? 0.262 -7.965 -1.634 1.00 69.00 99 ILE A N 1
ATOM 813 C CA . ILE A 1 99 ? 0.263 -7.049 -2.782 1.00 69.00 99 ILE A CA 1
ATOM 814 C C . ILE A 1 99 ? 1.579 -6.271 -2.849 1.00 69.00 99 ILE A C 1
ATOM 816 O O . ILE A 1 99 ? 2.086 -5.995 -3.935 1.00 69.00 99 ILE A O 1
ATOM 820 N N . VAL A 1 100 ? 2.110 -5.893 -1.686 1.00 65.56 100 VAL A N 1
ATOM 821 C CA . VAL A 1 100 ? 3.254 -4.985 -1.572 1.00 65.56 100 VAL A CA 1
ATOM 822 C C . VAL A 1 100 ? 4.586 -5.743 -1.398 1.00 65.56 100 VAL A C 1
ATOM 824 O O . VAL A 1 100 ? 5.595 -5.299 -1.939 1.00 65.56 100 VAL A O 1
ATOM 827 N N . GLY A 1 101 ? 4.569 -6.912 -0.742 1.00 57.78 101 GLY A N 1
ATOM 828 C CA . GLY A 1 101 ? 5.707 -7.804 -0.465 1.00 57.78 101 GLY A CA 1
ATOM 829 C C . GLY A 1 101 ? 6.779 -7.225 0.486 1.00 57.78 101 GLY A C 1
ATOM 830 O O . GLY A 1 101 ? 6.993 -6.018 0.483 1.00 57.78 101 GLY A O 1
ATOM 831 N N . PRO A 1 102 ? 7.539 -8.036 1.252 1.00 45.47 102 PRO A N 1
ATOM 832 C CA . PRO A 1 102 ? 7.276 -9.375 1.760 1.00 45.47 102 PRO A CA 1
ATOM 833 C C . PRO A 1 102 ? 6.846 -9.374 3.244 1.00 45.47 102 PRO A C 1
ATOM 835 O O . PRO A 1 102 ? 7.117 -8.450 4.011 1.00 45.47 102 PRO A O 1
ATOM 838 N N . THR A 1 103 ? 6.186 -10.478 3.581 1.00 40.09 103 THR A N 1
ATOM 839 C CA . THR A 1 103 ? 6.174 -11.198 4.864 1.00 40.09 103 THR A CA 1
ATOM 840 C C . THR A 1 103 ? 7.561 -11.621 5.332 1.00 40.09 103 THR A C 1
ATOM 842 O O . THR A 1 103 ? 8.371 -11.975 4.442 1.00 40.09 103 THR A O 1
#

Organism: Rozella allomycis (strain CSF55) (NCBI:txid988480)

Secondary structure (DSSP, 8-state):
-HHHHHHHHHHHHHHHHHHHHHS-SS--HHHHHHHHHHHHHHHHHHHHHHHHHHHHHHHTTTTS-HHHHHHHHHHHHHHHHHHHHH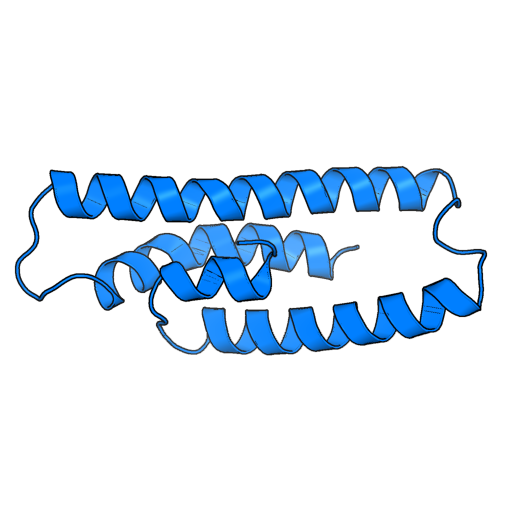HHS---GGGHHHHH---

Sequence (103 aa):
MSIHFALATSLYFSKGINIKTSLPIVYSTDQYSAANDVVLSYIIFAWVSFLILFLCFFTGISMFRYNLSVLHSFFHIMGIIFLTLYITKPWPYEVGWYIVGPT

Foldseek 3Di:
DVVLVVLLVLLVVLLVLLLVVQDDPDDDPVSSVVLSVLSVVLSVLSVVVVVVVVVCVVVVVQPPDPVSVVVVVVLVVLLVVLSCVVNVDRHHSVCSCVSRDDD

Radius of gyration: 15.45 Å; chains: 1; bounding box: 38×20×42 Å

pLDDT: mean 77.01, std 9.79, range [40.09, 91.06]

InterPro domains:
  IPR029248 Transmembrane protein 107 [PF14995] (2-100)
  IPR029248 Transmembrane protein 107 [PTHR34341] (3-99)